Protein AF-A0A2X2C834-F1 (afdb_monomer)

Foldseek 3Di:
DVVCCVPVHLVVVVVVDDDDPVVVVVVCVVVLHQAEDEDEPDPPPVSVQLSCLQVVAAAEEEDEQDPDVVVSVVVVVSSVVSPYHYDYCVNPCVVVVVVSNVVHYYYDYD

Radius of gyration: 13.98 Å; Cα contacts (8 Å, |Δi|>4): 132; chains: 1; bounding box: 28×33×36 Å

Nearest PDB structures (foldseek):
  5kn7-assembly1_B-2  TM=8.656E-01  e=7.932E-05  Acinetobacter baumannii NIPH 410
  5knk-assembly1_B-2  TM=8.534E-01  e=3.709E-04  Acinetobacter baumannii NIPH 410
  5f2z-assembly2_B  TM=8.394E-01  e=8.671E-03  Mycolicibacterium smegmatis MC2 155
  7kma-assembly3_D  TM=5.075E-01  e=2.120E+00  Homo sapiens

pLDDT: mean 78.1, std 8.22, range [56.38, 91.56]

Organism: Proteus mirabilis (NCBI:txid584)

Secondary structure (DSSP, 8-state):
-HHHHHHHHHHHHHHT---SSHHHHHHHHHTT---EEEE-S-TTTHHHHHHHHHTT--EEEEEPPPSSHHHHHHHHHHHHHTTPEEEEGGG-HHHHHHHHHTT-EEEEE-

Sequence (110 aa):
MLADLCLRGAKHTLQRTSWEGIEIIERLKAQGRNVIFMVPHGWAVDVPAMLLAAKGQKMAAMFHHQKDPVTDYLWNKARYHFGGRLHSREAGIKPFISTVRQGFLGVLFT

InterPro domains:
  IPR004960 Bacterial lipid A biosynthesis acyltransferase [PF03279] (7-108)
  IPR004960 Bacterial lipid A biosynthesis acyltransferase [PTHR30606] (3-108)

Structure (mmCIF, N/CA/C/O backbone):
data_AF-A0A2X2C834-F1
#
_entry.id   AF-A0A2X2C834-F1
#
loop_
_atom_site.group_PDB
_atom_site.id
_atom_site.type_symbol
_atom_site.label_atom_id
_atom_site.label_alt_id
_atom_site.label_comp_id
_atom_site.label_asym_id
_atom_site.label_entity_id
_atom_site.label_seq_id
_atom_site.pdbx_PDB_ins_code
_atom_site.Cartn_x
_atom_site.Cartn_y
_atom_site.Cartn_z
_atom_site.occupancy
_atom_site.B_iso_or_equiv
_atom_site.auth_seq_id
_atom_site.auth_comp_id
_atom_site.auth_asym_id
_atom_site.auth_atom_id
_atom_site.pdbx_PDB_model_num
ATOM 1 N N . MET A 1 1 ? 12.956 -11.149 2.100 1.00 63.19 1 MET A N 1
ATOM 2 C CA . MET A 1 1 ? 11.567 -10.823 2.498 1.00 63.19 1 MET A CA 1
ATOM 3 C C . MET A 1 1 ? 10.620 -10.799 1.298 1.00 63.19 1 MET A C 1
ATOM 5 O O . MET A 1 1 ? 9.669 -11.562 1.303 1.00 63.19 1 MET A O 1
ATOM 9 N N . LEU A 1 2 ? 10.902 -10.030 0.236 1.00 67.19 2 LEU A N 1
ATOM 10 C CA . LEU A 1 2 ? 10.056 -9.996 -0.971 1.00 67.19 2 LEU A CA 1
ATOM 11 C C . LEU A 1 2 ? 10.006 -11.340 -1.733 1.00 67.19 2 LEU A C 1
ATOM 13 O O . LEU A 1 2 ? 8.932 -11.798 -2.095 1.00 67.19 2 LEU A O 1
ATOM 17 N N . ALA A 1 3 ? 11.147 -12.025 -1.888 1.00 68.38 3 ALA A N 1
ATOM 18 C CA . ALA A 1 3 ? 11.178 -13.376 -2.463 1.00 68.38 3 ALA A CA 1
ATOM 19 C C . ALA A 1 3 ? 10.352 -14.387 -1.644 1.00 68.38 3 ALA A C 1
ATOM 21 O O . ALA A 1 3 ? 9.694 -15.248 -2.211 1.00 68.38 3 ALA A O 1
ATOM 22 N N . ASP A 1 4 ? 10.332 -14.247 -0.315 1.00 69.31 4 ASP A N 1
ATOM 23 C CA . ASP A 1 4 ? 9.543 -15.110 0.572 1.00 69.31 4 ASP A CA 1
ATOM 24 C C . ASP A 1 4 ? 8.038 -14.842 0.420 1.00 69.31 4 ASP A C 1
ATOM 26 O O . ASP A 1 4 ? 7.251 -15.778 0.329 1.00 69.31 4 ASP A O 1
ATOM 30 N N . LEU A 1 5 ? 7.651 -13.569 0.281 1.00 70.94 5 LEU A N 1
ATOM 31 C CA . LEU A 1 5 ? 6.276 -13.162 -0.013 1.00 70.94 5 LEU A CA 1
ATOM 32 C C . LEU A 1 5 ? 5.787 -13.721 -1.358 1.00 70.94 5 LEU A C 1
ATOM 34 O O . LEU A 1 5 ? 4.662 -14.210 -1.444 1.00 70.94 5 LEU A O 1
ATOM 38 N N . CYS A 1 6 ? 6.630 -13.674 -2.393 1.00 68.88 6 CYS A N 1
ATOM 39 C CA . CYS A 1 6 ? 6.287 -14.176 -3.724 1.00 68.88 6 CYS A CA 1
ATOM 40 C C . CYS A 1 6 ? 6.277 -15.712 -3.810 1.00 68.88 6 CYS A C 1
ATOM 42 O O . CYS A 1 6 ? 5.457 -16.261 -4.537 1.00 68.88 6 CYS A O 1
ATOM 44 N N . LEU A 1 7 ? 7.169 -1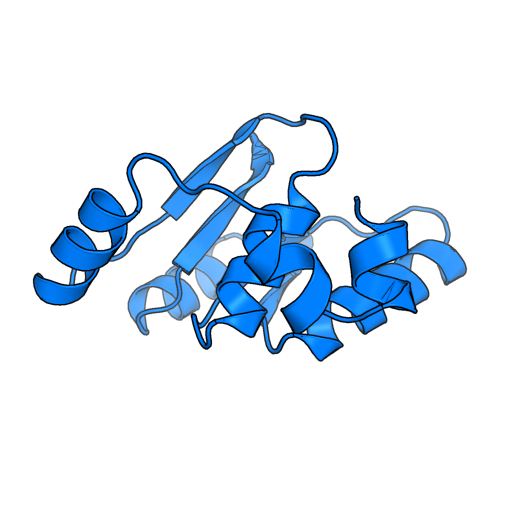6.407 -3.090 1.00 72.25 7 LEU A N 1
ATOM 45 C CA . LEU A 1 7 ? 7.333 -17.867 -3.188 1.00 72.25 7 LEU A CA 1
ATOM 46 C C . LEU A 1 7 ? 6.521 -18.652 -2.149 1.00 72.25 7 LEU A C 1
ATOM 48 O O . LEU A 1 7 ? 6.004 -19.719 -2.461 1.00 72.25 7 LEU A O 1
ATOM 52 N N . ARG A 1 8 ? 6.414 -18.155 -0.910 1.00 74.88 8 ARG A N 1
ATOM 53 C CA . ARG A 1 8 ? 5.703 -18.823 0.202 1.00 74.88 8 ARG A CA 1
ATOM 54 C C . ARG A 1 8 ? 4.351 -18.189 0.529 1.00 74.88 8 ARG A C 1
ATOM 56 O O . ARG A 1 8 ? 3.599 -18.724 1.344 1.00 74.88 8 ARG A O 1
ATOM 63 N N . GLY A 1 9 ? 4.032 -17.074 -0.123 1.00 76.44 9 GLY A N 1
ATOM 64 C CA . GLY A 1 9 ? 2.760 -16.375 -0.004 1.00 76.44 9 GLY A CA 1
ATOM 65 C C . GLY A 1 9 ? 2.654 -15.479 1.231 1.00 76.44 9 GLY A C 1
ATOM 66 O O . GLY A 1 9 ? 3.402 -15.588 2.206 1.00 76.44 9 GLY A O 1
ATOM 67 N N . ALA A 1 10 ? 1.656 -14.592 1.211 1.00 78.25 10 ALA A N 1
ATOM 68 C CA . ALA A 1 10 ? 1.468 -13.583 2.252 1.00 78.25 10 ALA A CA 1
ATOM 69 C C . ALA A 1 10 ? 1.245 -14.162 3.651 1.00 78.25 10 ALA A C 1
ATOM 71 O O . ALA A 1 10 ? 1.713 -13.577 4.620 1.00 78.25 10 ALA A O 1
ATOM 72 N N . LYS A 1 11 ? 0.581 -15.318 3.781 1.00 78.50 11 LYS A N 1
ATOM 73 C CA . LYS A 1 11 ? 0.296 -15.929 5.089 1.00 78.50 11 LYS A CA 1
ATOM 74 C C . LYS A 1 11 ? 1.577 -16.288 5.853 1.00 78.50 11 LYS A C 1
ATOM 76 O O . LYS A 1 11 ? 1.661 -16.003 7.045 1.00 78.50 11 LYS A O 1
ATOM 81 N N . HIS A 1 12 ? 2.574 -16.854 5.167 1.00 83.50 12 HIS A N 1
ATOM 82 C CA . HIS A 1 12 ? 3.864 -17.211 5.768 1.00 83.50 12 HIS A CA 1
ATOM 83 C C . HIS A 1 12 ? 4.634 -15.964 6.217 1.00 83.50 12 HIS A C 1
ATOM 85 O O . HIS A 1 12 ? 5.108 -15.888 7.350 1.00 83.50 12 HIS A O 1
ATOM 91 N N . THR A 1 13 ? 4.715 -14.949 5.354 1.00 82.25 13 THR A N 1
ATOM 92 C CA . THR A 1 13 ? 5.424 -13.704 5.673 1.00 82.25 13 THR A CA 1
ATOM 93 C C . THR A 1 13 ? 4.716 -12.910 6.778 1.00 82.25 13 THR A C 1
ATOM 95 O O . THR A 1 13 ? 5.382 -12.393 7.673 1.00 82.25 13 THR A O 1
ATOM 98 N N . LEU A 1 14 ? 3.378 -12.868 6.787 1.00 82.19 14 LEU A N 1
ATOM 99 C CA . LEU A 1 14 ? 2.578 -12.199 7.821 1.00 82.19 14 LEU A CA 1
ATOM 100 C C . LEU A 1 14 ? 2.815 -12.774 9.220 1.00 82.19 14 LEU A C 1
ATOM 102 O O . LEU A 1 14 ? 2.952 -11.999 10.160 1.00 82.19 14 LEU A O 1
ATOM 106 N N . GLN A 1 15 ? 2.914 -14.100 9.360 1.00 84.56 15 GLN A N 1
ATOM 107 C CA . GLN A 1 15 ? 3.203 -14.753 10.648 1.00 84.56 15 GLN A CA 1
ATOM 108 C C . GLN A 1 15 ? 4.568 -14.362 11.226 1.00 84.56 15 GLN A C 1
ATOM 110 O O . GLN A 1 15 ? 4.782 -14.452 12.430 1.00 84.56 15 GLN A O 1
ATOM 115 N N . ARG A 1 16 ? 5.493 -13.929 10.366 1.00 84.94 16 ARG A N 1
ATOM 116 C CA . ARG A 1 16 ? 6.860 -13.536 10.726 1.00 84.94 16 ARG A CA 1
ATOM 117 C C . ARG A 1 16 ? 7.054 -12.018 10.741 1.00 84.94 16 ARG A C 1
ATOM 119 O O . ARG A 1 16 ? 8.189 -11.558 10.819 1.00 84.94 16 ARG A O 1
ATOM 126 N N . THR A 1 17 ? 5.972 -11.247 10.627 1.00 85.56 17 THR A N 1
ATOM 127 C CA . THR A 1 17 ? 6.009 -9.781 10.596 1.00 85.56 17 THR A CA 1
ATOM 128 C C . THR A 1 17 ? 5.402 -9.220 11.876 1.00 85.56 17 THR A C 1
ATOM 130 O O . THR A 1 17 ? 4.213 -9.412 12.129 1.00 85.56 17 THR A O 1
ATOM 133 N N . SER A 1 18 ? 6.203 -8.484 12.648 1.00 85.94 18 SER A N 1
ATOM 134 C CA . SER A 1 18 ? 5.699 -7.635 13.731 1.00 85.94 18 SER A CA 1
ATOM 135 C C . SER A 1 18 ? 5.307 -6.269 13.172 1.00 85.94 18 SER A C 1
ATOM 137 O O . SER A 1 18 ? 6.007 -5.729 12.316 1.00 85.94 18 SER A O 1
ATOM 139 N N . TRP A 1 19 ? 4.182 -5.731 13.636 1.00 86.81 19 TRP A N 1
ATOM 140 C CA . TRP A 1 19 ? 3.699 -4.405 13.259 1.00 86.81 19 TRP A CA 1
ATOM 141 C C . TRP A 1 19 ? 3.742 -3.504 14.484 1.00 86.81 19 TRP A C 1
ATOM 143 O O . TRP A 1 19 ? 3.166 -3.847 15.512 1.00 86.81 19 TRP A O 1
ATOM 153 N N . GLU A 1 20 ? 4.369 -2.344 14.349 1.00 88.81 20 GLU A N 1
ATOM 154 C CA . GLU A 1 20 ? 4.367 -1.300 15.371 1.00 88.81 20 GLU A CA 1
ATOM 155 C C . GLU A 1 20 ? 3.524 -0.122 14.870 1.00 88.81 20 GLU A C 1
ATOM 157 O O . GLU A 1 20 ? 3.630 0.266 13.703 1.00 88.81 20 GLU A O 1
ATOM 162 N N . GLY A 1 21 ? 2.651 0.430 15.718 1.00 87.00 21 GLY A N 1
ATOM 163 C CA . GLY A 1 21 ? 1.828 1.590 15.363 1.00 87.00 21 GLY A CA 1
ATOM 164 C C . GLY A 1 21 ? 0.637 1.289 14.444 1.00 87.00 21 GLY A C 1
ATOM 165 O O . GLY A 1 21 ? 0.056 2.217 13.872 1.00 87.00 21 GLY A O 1
ATOM 166 N N . ILE A 1 22 ? 0.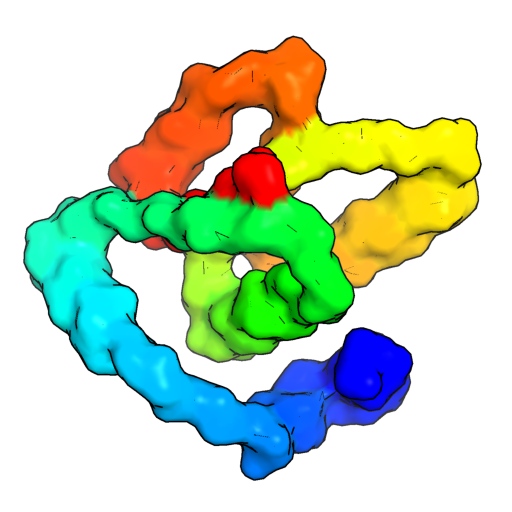249 0.019 14.275 1.00 87.38 22 ILE A N 1
ATOM 167 C CA . ILE A 1 22 ? -0.896 -0.367 13.429 1.00 87.38 22 ILE A CA 1
ATOM 168 C C . ILE A 1 22 ? -2.216 0.216 13.958 1.00 87.38 22 ILE A C 1
ATOM 170 O O . ILE A 1 22 ? -3.080 0.629 13.184 1.00 87.38 22 ILE A O 1
ATOM 174 N N . GLU A 1 23 ? -2.333 0.354 15.274 1.00 89.38 23 GLU A N 1
ATOM 175 C CA . GLU A 1 23 ? -3.469 0.933 15.983 1.00 89.38 23 GLU A CA 1
ATOM 176 C C . GLU A 1 23 ? -3.736 2.395 15.590 1.00 89.38 23 GLU A C 1
ATOM 178 O O . GLU A 1 23 ? -4.879 2.854 15.613 1.00 89.38 23 GLU A O 1
ATOM 183 N N . ILE A 1 24 ? -2.706 3.135 15.163 1.00 90.00 24 ILE A N 1
ATOM 184 C CA . ILE A 1 24 ? -2.856 4.508 14.663 1.00 90.00 24 ILE A CA 1
ATOM 185 C C . ILE A 1 24 ? -3.670 4.492 13.369 1.00 90.00 24 ILE A C 1
ATOM 187 O O . ILE A 1 24 ? -4.582 5.305 13.199 1.00 90.00 24 ILE A O 1
ATOM 191 N N . ILE A 1 25 ? -3.364 3.551 12.474 1.00 87.12 25 ILE A N 1
ATOM 192 C CA . ILE A 1 25 ? -4.052 3.390 11.191 1.00 87.12 25 ILE A CA 1
ATOM 193 C C . ILE A 1 25 ? -5.495 2.963 11.443 1.00 87.12 25 ILE A C 1
ATOM 195 O O . ILE A 1 25 ? -6.415 3.564 10.891 1.00 87.12 25 ILE A O 1
ATOM 199 N N . GLU A 1 26 ? -5.708 1.969 12.304 1.00 87.56 26 GLU A N 1
ATOM 200 C CA . GLU A 1 26 ? -7.046 1.479 12.650 1.00 87.56 26 GLU A CA 1
ATOM 201 C C . GLU A 1 26 ? -7.914 2.582 13.262 1.00 87.56 26 GLU A C 1
ATOM 203 O O . GLU A 1 26 ? -9.049 2.779 12.826 1.00 87.56 26 GLU A O 1
ATOM 208 N N . ARG A 1 27 ? -7.360 3.381 14.182 1.00 91.56 27 ARG A N 1
ATOM 209 C CA . ARG A 1 27 ? -8.047 4.534 14.779 1.00 91.56 27 ARG A CA 1
ATOM 210 C C . ARG A 1 27 ? -8.416 5.589 13.739 1.00 91.56 27 ARG A C 1
ATOM 212 O O . ARG A 1 27 ? -9.549 6.063 13.731 1.00 91.56 27 ARG A O 1
ATOM 219 N N . LEU A 1 28 ? -7.486 5.968 12.861 1.00 89.62 28 LEU A N 1
ATOM 220 C CA . LEU A 1 28 ? -7.751 6.963 11.815 1.00 89.62 28 LEU A CA 1
ATOM 221 C C . LEU A 1 28 ? -8.825 6.472 10.836 1.00 89.62 28 LEU A C 1
ATOM 223 O O . LEU A 1 28 ? -9.713 7.238 10.462 1.00 89.62 28 LEU A O 1
ATOM 227 N N . LYS A 1 29 ? -8.799 5.182 10.488 1.00 84.88 29 LYS A N 1
ATOM 228 C CA . LYS A 1 29 ? -9.837 4.555 9.665 1.00 84.88 29 LYS A CA 1
ATOM 229 C C . LYS A 1 29 ? -11.195 4.519 10.362 1.00 84.88 29 LYS A C 1
ATOM 231 O O . LYS A 1 29 ? -12.193 4.831 9.721 1.00 84.88 29 LYS A O 1
ATOM 236 N N . ALA A 1 30 ? -11.242 4.179 11.650 1.00 87.25 30 ALA A N 1
ATOM 237 C CA . ALA A 1 30 ? -12.477 4.179 12.437 1.00 87.25 30 ALA A CA 1
ATOM 238 C C . ALA A 1 30 ? -13.110 5.581 12.516 1.00 87.25 30 ALA A C 1
ATOM 240 O O . ALA A 1 30 ? -14.327 5.713 12.543 1.00 87.25 30 ALA A O 1
ATOM 241 N N . GLN A 1 31 ? -12.287 6.632 12.472 1.00 90.69 31 GLN A N 1
ATOM 242 C CA . GLN A 1 31 ? -12.725 8.030 12.402 1.00 90.69 31 GLN A CA 1
ATOM 243 C C . GLN A 1 31 ? -13.133 8.487 10.989 1.00 90.69 31 GLN A C 1
ATOM 245 O O . GLN A 1 31 ? -13.415 9.669 10.793 1.00 90.69 31 GLN A O 1
ATOM 250 N N . GLY A 1 32 ? -13.111 7.602 9.986 1.00 86.69 32 GLY A N 1
ATOM 251 C CA . GLY A 1 32 ? -13.397 7.953 8.593 1.00 86.69 32 GLY A CA 1
ATOM 252 C C . GLY A 1 32 ? -12.362 8.896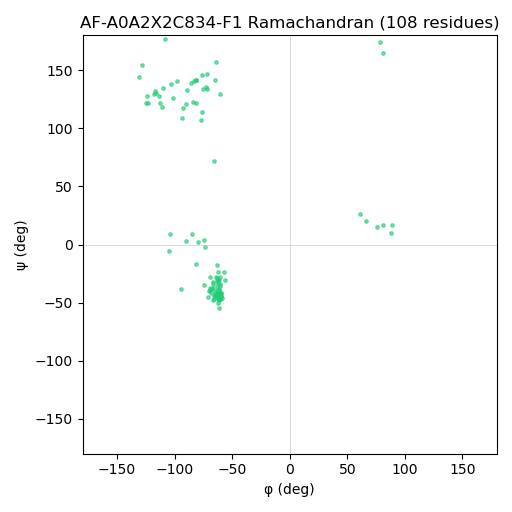 7.972 1.00 86.69 32 GLY A C 1
ATOM 253 O O . GLY A 1 32 ? -12.658 9.574 6.988 1.00 86.69 32 GLY A O 1
ATOM 254 N N . ARG A 1 33 ? -11.152 8.983 8.545 1.00 88.19 33 ARG A N 1
ATOM 255 C CA . ARG A 1 33 ? -10.084 9.836 8.021 1.00 88.19 33 ARG A CA 1
ATOM 256 C C . ARG A 1 33 ? -9.341 9.135 6.893 1.00 88.19 33 ARG A C 1
ATOM 258 O O . ARG A 1 33 ? -9.030 7.948 6.955 1.00 88.19 33 ARG A O 1
ATOM 265 N N . ASN A 1 34 ? -8.997 9.924 5.884 1.00 87.94 34 ASN A N 1
ATOM 266 C CA . ASN A 1 34 ? -8.119 9.500 4.806 1.00 87.94 34 ASN A CA 1
ATOM 267 C C . ASN A 1 34 ? -6.681 9.388 5.325 1.00 87.94 34 ASN A C 1
ATOM 269 O O . ASN A 1 34 ? -6.196 10.303 5.992 1.00 87.94 34 ASN A O 1
ATOM 273 N N . VAL A 1 35 ? -5.997 8.293 4.998 1.00 88.44 35 VAL A N 1
ATOM 274 C CA . VAL A 1 35 ? -4.624 8.026 5.449 1.00 88.44 35 VAL A CA 1
ATOM 275 C C . VAL A 1 35 ? -3.706 7.945 4.237 1.00 88.44 35 VAL A C 1
ATOM 277 O O . VAL A 1 35 ? -3.984 7.217 3.283 1.00 88.44 35 VAL A O 1
ATOM 280 N N . ILE A 1 36 ? -2.609 8.697 4.292 1.00 88.62 36 ILE A N 1
ATOM 281 C CA . ILE A 1 36 ? -1.541 8.673 3.295 1.00 88.62 36 ILE A CA 1
ATOM 282 C C . ILE A 1 36 ? -0.235 8.389 4.030 1.00 88.62 36 ILE A C 1
ATOM 284 O O . ILE A 1 36 ? 0.156 9.138 4.922 1.00 88.62 36 ILE A O 1
ATOM 288 N N . PHE A 1 37 ? 0.435 7.310 3.648 1.00 86.19 37 PHE A N 1
ATOM 289 C CA . PHE A 1 37 ? 1.775 6.982 4.099 1.00 86.19 37 PHE A CA 1
ATOM 290 C C . PHE A 1 37 ? 2.789 7.774 3.282 1.00 86.19 37 PHE A C 1
ATOM 292 O O . PHE A 1 37 ? 2.831 7.659 2.055 1.00 86.19 37 PHE A O 1
ATOM 299 N N . MET A 1 38 ? 3.606 8.559 3.976 1.00 85.62 38 MET A N 1
ATOM 300 C CA . MET A 1 38 ? 4.804 9.170 3.413 1.00 85.62 38 MET A CA 1
ATOM 301 C C . MET A 1 38 ? 5.970 8.242 3.717 1.00 85.62 38 MET A C 1
ATOM 303 O O . MET A 1 38 ? 6.344 8.079 4.878 1.00 85.62 38 MET A O 1
ATOM 307 N N . VAL A 1 39 ? 6.483 7.580 2.685 1.00 81.69 39 VAL A N 1
ATOM 308 C CA . VAL A 1 39 ? 7.527 6.567 2.831 1.00 81.69 39 VAL A CA 1
ATOM 309 C C . VAL A 1 39 ? 8.779 7.060 2.105 1.00 81.69 39 VAL A C 1
ATOM 311 O O . VAL A 1 39 ? 8.672 7.462 0.942 1.00 81.69 39 VAL A O 1
ATOM 314 N N . PRO A 1 40 ? 9.962 7.036 2.745 1.00 78.94 40 PRO A N 1
ATOM 315 C CA . PRO A 1 40 ? 11.201 7.376 2.056 1.00 78.94 40 PRO A CA 1
ATOM 316 C C . PRO A 1 40 ? 11.483 6.368 0.935 1.00 78.94 40 PRO A C 1
ATOM 318 O O . PRO A 1 40 ? 11.032 5.220 1.003 1.00 78.94 40 PRO A O 1
ATOM 321 N N . HIS A 1 41 ? 12.279 6.759 -0.065 1.00 70.81 41 HIS A N 1
ATOM 322 C CA . HIS A 1 41 ? 12.884 5.827 -1.029 1.00 70.81 41 HIS A CA 1
ATOM 323 C C . HIS A 1 41 ? 13.894 4.900 -0.327 1.00 70.81 41 HIS A C 1
ATOM 325 O O . HIS A 1 41 ? 15.109 5.044 -0.437 1.00 70.81 41 HIS A O 1
ATOM 331 N N . GLY A 1 42 ? 13.364 3.968 0.459 1.00 63.34 42 GLY A N 1
ATOM 332 C CA . GLY A 1 42 ? 14.096 2.968 1.215 1.00 63.34 42 GLY A CA 1
ATOM 333 C C . GLY A 1 42 ? 13.941 1.570 0.626 1.00 63.34 42 GLY A C 1
ATOM 334 O O . GLY A 1 42 ? 13.208 1.324 -0.334 1.00 63.34 42 GLY A O 1
ATOM 335 N N . TRP A 1 43 ? 14.639 0.623 1.240 1.00 56.38 43 TRP A N 1
ATOM 336 C CA . TRP A 1 43 ? 14.633 -0.769 0.813 1.00 56.38 43 TRP A CA 1
ATOM 337 C C . TRP A 1 43 ? 13.300 -1.445 1.171 1.00 56.38 43 TRP A C 1
ATOM 339 O O . TRP A 1 43 ? 12.807 -1.315 2.287 1.00 56.38 43 TRP A O 1
ATOM 349 N N . ALA A 1 44 ? 12.742 -2.210 0.226 1.00 65.38 44 ALA A N 1
ATOM 350 C CA . ALA A 1 44 ? 11.599 -3.114 0.419 1.00 65.38 44 ALA A CA 1
ATOM 351 C C . ALA A 1 44 ? 10.267 -2.479 0.880 1.00 65.38 44 ALA A C 1
ATOM 353 O O . ALA A 1 44 ? 9.419 -3.173 1.440 1.00 65.38 44 ALA A O 1
ATOM 354 N N . VAL A 1 45 ? 10.037 -1.202 0.572 1.00 71.00 45 VAL A N 1
ATOM 355 C CA . VAL A 1 45 ? 8.783 -0.466 0.848 1.00 71.00 45 VAL A CA 1
ATOM 356 C C . VAL A 1 45 ? 7.525 -1.108 0.243 1.00 71.00 45 VAL A C 1
ATOM 358 O O . VAL A 1 45 ? 6.424 -0.946 0.766 1.00 71.00 45 VAL A O 1
ATOM 361 N N . ASP A 1 46 ? 7.687 -1.906 -0.812 1.00 72.25 46 ASP A N 1
ATOM 362 C CA . ASP A 1 46 ? 6.598 -2.681 -1.409 1.00 72.25 46 ASP A CA 1
ATOM 363 C C . ASP A 1 46 ? 6.067 -3.780 -0.484 1.00 72.25 46 ASP A C 1
ATOM 365 O O . ASP A 1 46 ? 4.874 -4.072 -0.499 1.00 72.25 46 ASP A O 1
ATOM 369 N N . VAL A 1 47 ? 6.920 -4.373 0.357 1.00 78.00 47 VAL A N 1
ATOM 370 C CA . VAL A 1 47 ? 6.537 -5.492 1.227 1.00 78.00 47 VAL A CA 1
ATOM 371 C C . VAL A 1 47 ? 5.432 -5.105 2.219 1.00 78.00 47 VAL A C 1
ATOM 373 O O . VAL A 1 47 ? 4.405 -5.783 2.217 1.00 78.00 47 VAL A O 1
ATOM 376 N N . PRO A 1 48 ? 5.555 -4.048 3.049 1.00 78.62 48 PRO A N 1
ATOM 377 C CA . PRO A 1 48 ? 4.483 -3.676 3.970 1.00 78.62 48 PRO A CA 1
ATOM 378 C C . PRO A 1 48 ? 3.200 -3.266 3.236 1.00 78.62 48 PRO A C 1
ATOM 380 O O . PRO A 1 48 ? 2.114 -3.627 3.687 1.00 78.62 48 PRO A O 1
ATOM 383 N N . ALA A 1 49 ? 3.296 -2.601 2.080 1.00 80.44 49 ALA A N 1
ATOM 384 C CA . ALA A 1 49 ? 2.125 -2.262 1.271 1.00 80.44 49 ALA A CA 1
ATOM 385 C C . ALA A 1 49 ? 1.400 -3.520 0.754 1.00 80.44 49 ALA A C 1
ATOM 387 O O . ALA A 1 49 ? 0.180 -3.626 0.879 1.00 80.44 49 ALA A O 1
ATOM 388 N N . MET A 1 50 ? 2.142 -4.505 0.241 1.00 81.00 50 MET A N 1
ATOM 389 C CA . MET A 1 50 ? 1.596 -5.786 -0.221 1.00 81.00 50 MET A CA 1
ATOM 390 C C . MET A 1 50 ? 1.029 -6.621 0.934 1.00 81.00 50 MET A C 1
ATOM 392 O O . MET A 1 50 ? -0.011 -7.252 0.776 1.00 81.00 50 MET A O 1
ATOM 396 N N . LEU A 1 51 ? 1.659 -6.603 2.113 1.00 82.44 51 LEU A N 1
ATOM 397 C CA . LEU A 1 51 ? 1.157 -7.305 3.299 1.00 82.44 51 LEU A CA 1
ATOM 398 C C . LEU A 1 51 ? -0.123 -6.665 3.855 1.00 82.44 51 LEU A C 1
ATOM 400 O O . LEU A 1 51 ? -1.034 -7.387 4.254 1.00 82.44 51 LEU A O 1
ATOM 404 N N . LEU A 1 52 ? -0.224 -5.332 3.864 1.00 84.50 52 LEU A N 1
ATOM 405 C CA . LEU A 1 52 ? -1.461 -4.628 4.222 1.00 84.50 52 LEU A CA 1
ATOM 406 C C . LEU A 1 52 ? -2.578 -4.954 3.228 1.00 84.50 52 LEU A C 1
ATOM 408 O O . LEU A 1 52 ? -3.695 -5.267 3.643 1.00 84.50 52 LEU A O 1
ATOM 412 N N . ALA A 1 53 ? -2.259 -4.963 1.933 1.00 83.69 53 ALA A N 1
ATOM 413 C CA . ALA A 1 53 ? -3.185 -5.383 0.890 1.00 83.69 53 ALA A CA 1
ATOM 414 C C . ALA A 1 53 ? -3.650 -6.839 1.089 1.00 83.69 53 ALA A C 1
ATOM 416 O O . ALA A 1 53 ? -4.847 -7.119 1.079 1.00 83.69 53 ALA A O 1
ATOM 417 N N . ALA A 1 54 ? -2.728 -7.750 1.418 1.00 81.00 54 ALA A N 1
ATOM 418 C CA . ALA A 1 54 ? -3.034 -9.141 1.752 1.00 81.00 54 ALA A CA 1
ATOM 419 C C . ALA A 1 54 ? -3.878 -9.308 3.032 1.00 81.00 54 ALA A C 1
ATOM 421 O O . ALA A 1 54 ? -4.641 -10.264 3.133 1.00 81.00 54 ALA A O 1
ATOM 422 N N . LYS A 1 55 ? -3.789 -8.381 3.999 1.00 80.00 55 LYS A N 1
ATOM 423 C CA . LYS A 1 55 ? -4.695 -8.303 5.165 1.00 80.00 55 LYS A CA 1
ATOM 424 C C . LYS A 1 55 ? -6.092 -7.756 4.811 1.00 80.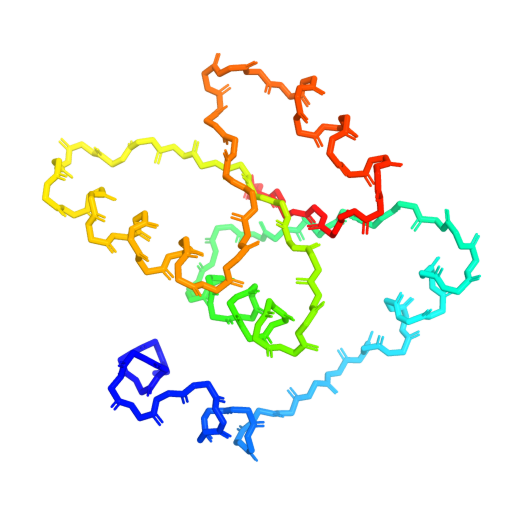00 55 LYS A C 1
ATOM 426 O O . LYS A 1 55 ? -6.907 -7.551 5.706 1.00 80.00 55 LYS A O 1
ATOM 431 N N . GLY A 1 56 ? -6.371 -7.486 3.534 1.00 79.38 56 GLY A N 1
ATOM 432 C CA . GLY A 1 56 ? -7.647 -6.955 3.051 1.00 79.38 56 GLY A CA 1
ATOM 433 C C . GLY A 1 56 ? -7.741 -5.428 3.064 1.00 79.38 56 GLY A C 1
ATOM 434 O O . GLY A 1 56 ? -8.826 -4.878 2.867 1.00 79.38 56 GLY A O 1
ATOM 435 N N . GLN A 1 57 ? -6.634 -4.712 3.296 1.00 82.50 57 GLN A N 1
ATOM 436 C CA . GLN A 1 57 ? -6.631 -3.255 3.187 1.00 82.50 57 GLN A CA 1
ATOM 437 C C . GLN A 1 57 ? -6.638 -2.836 1.719 1.00 82.50 57 GLN A C 1
ATOM 439 O O . GLN A 1 57 ? -5.861 -3.319 0.902 1.00 82.50 57 GLN A O 1
ATOM 444 N N . LYS A 1 58 ? -7.494 -1.880 1.375 1.00 83.19 58 LYS A N 1
ATOM 445 C CA . LYS A 1 58 ? -7.513 -1.305 0.031 1.00 83.19 58 LYS A CA 1
ATOM 446 C C . LYS A 1 58 ? -6.348 -0.325 -0.099 1.00 83.19 58 LYS A C 1
ATOM 448 O O . LYS A 1 58 ? -6.398 0.748 0.493 1.00 83.19 58 LYS A O 1
ATOM 453 N N . MET A 1 59 ? -5.308 -0.692 -0.843 1.00 84.44 59 MET A N 1
ATOM 454 C CA . MET A 1 59 ? -4.111 0.139 -1.027 1.00 84.44 59 MET A CA 1
ATOM 455 C C . MET A 1 59 ? -4.179 0.919 -2.342 1.00 84.44 59 MET A C 1
ATOM 457 O O . MET A 1 59 ? -4.609 0.382 -3.363 1.00 84.44 59 MET A O 1
ATOM 461 N N . ALA A 1 60 ? -3.734 2.170 -2.329 1.00 84.38 60 ALA A N 1
ATOM 462 C CA . ALA A 1 60 ? -3.512 2.981 -3.518 1.00 84.38 60 ALA A CA 1
ATOM 463 C C . ALA A 1 60 ? -2.066 3.475 -3.524 1.00 84.38 60 ALA A C 1
ATOM 465 O O . ALA A 1 60 ? -1.617 4.058 -2.541 1.00 84.38 60 ALA A O 1
ATOM 466 N N . ALA A 1 61 ? -1.333 3.259 -4.611 1.00 81.25 61 ALA A N 1
ATOM 467 C CA . ALA A 1 61 ? 0.058 3.689 -4.717 1.00 81.25 61 ALA A CA 1
ATOM 468 C C . ALA A 1 61 ? 0.297 4.446 -6.019 1.00 81.25 61 ALA A C 1
ATOM 470 O O . ALA A 1 61 ? -0.282 4.119 -7.060 1.00 81.25 61 ALA A O 1
ATOM 471 N N . MET A 1 62 ? 1.160 5.458 -5.946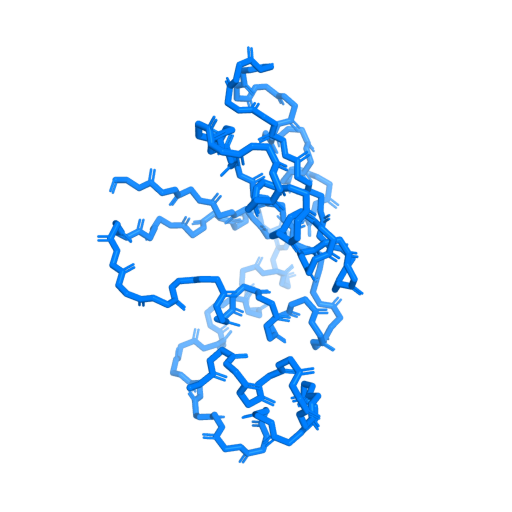 1.00 78.31 62 MET A N 1
ATOM 472 C CA . MET A 1 62 ? 1.691 6.109 -7.137 1.00 78.31 62 MET A CA 1
ATOM 473 C C . MET A 1 62 ? 2.965 5.402 -7.581 1.00 78.31 62 MET A C 1
ATOM 475 O O . MET A 1 62 ? 3.837 5.141 -6.756 1.00 78.31 62 MET A O 1
ATOM 479 N N . PHE A 1 63 ? 3.084 5.106 -8.872 1.00 72.69 63 PHE A N 1
ATOM 480 C CA . PHE A 1 63 ? 4.269 4.452 -9.418 1.00 72.69 63 PHE A CA 1
ATOM 481 C C . PHE A 1 63 ? 4.840 5.202 -10.622 1.00 72.69 63 PHE A C 1
ATOM 483 O O . PHE A 1 63 ? 4.138 5.936 -11.325 1.00 72.69 63 PHE A O 1
ATOM 490 N N . HIS A 1 64 ? 6.140 5.004 -10.824 1.00 67.88 64 HIS A N 1
ATOM 491 C CA . HIS A 1 64 ? 6.858 5.367 -12.040 1.00 67.88 64 HIS A CA 1
ATOM 492 C C . HIS A 1 64 ? 7.106 4.118 -12.862 1.00 67.88 64 HIS A C 1
ATOM 494 O O . HIS A 1 64 ? 7.506 3.094 -12.298 1.00 67.88 64 HIS A O 1
ATOM 500 N N . HIS A 1 65 ? 6.926 4.226 -14.175 1.00 64.31 65 HIS A N 1
ATOM 501 C CA . HIS A 1 65 ? 7.318 3.160 -15.083 1.00 64.31 65 HIS A CA 1
ATOM 502 C C . HIS A 1 65 ? 8.821 2.911 -14.977 1.00 64.31 65 HIS A C 1
ATOM 504 O O . HIS A 1 65 ? 9.634 3.839 -15.027 1.00 64.31 65 HIS A O 1
ATOM 510 N N . GLN A 1 66 ? 9.188 1.645 -14.797 1.00 60.47 66 GLN A N 1
ATOM 511 C CA . GLN A 1 66 ? 10.583 1.241 -14.898 1.00 60.47 66 GLN A CA 1
ATOM 512 C C . GLN A 1 66 ? 11.020 1.286 -16.366 1.00 60.47 66 GLN A C 1
ATOM 514 O O . GLN A 1 66 ? 10.228 1.018 -17.267 1.00 60.47 66 GLN A O 1
ATOM 519 N N . LYS A 1 67 ? 12.295 1.617 -16.616 1.00 63.22 67 LYS A N 1
ATOM 520 C CA . LYS A 1 67 ? 12.840 1.693 -17.986 1.00 63.22 67 LYS A CA 1
ATOM 521 C C . LYS A 1 67 ? 12.814 0.343 -18.712 1.00 63.22 67 LYS A C 1
ATOM 523 O O . LYS A 1 67 ? 12.735 0.323 -19.935 1.00 63.22 67 LYS A O 1
ATOM 528 N N . ASP A 1 68 ? 12.905 -0.757 -17.965 1.00 76.56 68 ASP A N 1
ATOM 529 C CA . ASP A 1 68 ? 12.820 -2.110 -18.509 1.00 76.56 68 ASP A CA 1
ATOM 530 C C . ASP A 1 68 ? 11.367 -2.630 -18.466 1.00 76.56 68 ASP A C 1
ATOM 532 O O . ASP A 1 68 ? 10.811 -2.793 -17.373 1.00 76.56 68 ASP A O 1
ATOM 536 N N . PRO A 1 69 ? 10.743 -2.922 -19.623 1.00 73.62 69 PRO A N 1
ATOM 537 C CA . PRO A 1 69 ? 9.331 -3.295 -19.698 1.00 73.62 69 PRO A CA 1
ATOM 538 C C . PRO A 1 69 ? 9.022 -4.668 -19.083 1.00 73.62 69 PRO A C 1
ATOM 540 O O . PRO A 1 69 ? 7.913 -4.884 -18.595 1.00 73.62 69 PRO A O 1
ATOM 543 N N . VAL A 1 70 ? 9.983 -5.598 -19.065 1.00 76.50 70 VAL A N 1
ATOM 544 C CA . VAL A 1 70 ? 9.796 -6.924 -18.447 1.00 76.50 70 VAL A CA 1
ATOM 545 C C . VAL A 1 70 ? 9.749 -6.794 -16.927 1.00 76.50 70 VAL A C 1
ATOM 547 O O . VAL A 1 70 ? 8.850 -7.337 -16.278 1.00 76.50 70 VAL A O 1
ATOM 550 N N . THR A 1 71 ? 10.674 -6.019 -16.363 1.00 68.06 71 THR A N 1
ATOM 551 C CA . THR A 1 71 ? 10.700 -5.680 -14.939 1.00 68.06 71 THR A CA 1
ATOM 552 C C . THR A 1 71 ? 9.443 -4.911 -14.535 1.00 68.06 71 THR A C 1
ATOM 554 O O . THR A 1 71 ? 8.839 -5.245 -13.515 1.00 68.06 71 THR A O 1
ATOM 557 N N . ASP A 1 72 ? 8.993 -3.945 -15.343 1.00 70.25 72 ASP A N 1
ATOM 558 C CA . ASP A 1 72 ? 7.754 -3.193 -15.097 1.00 70.25 72 ASP A CA 1
ATOM 559 C C . ASP A 1 72 ? 6.523 -4.115 -15.075 1.00 70.25 72 ASP A C 1
ATOM 561 O O . ASP A 1 72 ? 5.732 -4.084 -14.130 1.00 70.25 72 ASP A O 1
ATOM 565 N N . TYR A 1 73 ? 6.396 -5.013 -16.058 1.00 74.50 73 TYR A N 1
ATOM 566 C CA . TYR A 1 73 ? 5.298 -5.979 -16.121 1.00 74.50 73 TYR A CA 1
ATOM 567 C C . TYR A 1 73 ? 5.283 -6.924 -14.916 1.00 74.50 73 TYR A C 1
ATOM 569 O O . TYR A 1 73 ? 4.232 -7.126 -14.301 1.00 74.50 73 TYR A O 1
ATOM 577 N N . LEU A 1 74 ? 6.436 -7.493 -14.549 1.00 73.38 74 LEU A N 1
ATOM 578 C CA . LEU A 1 74 ? 6.536 -8.429 -13.429 1.00 73.38 74 LEU A CA 1
ATOM 579 C C . LEU A 1 74 ? 6.139 -7.758 -12.109 1.00 73.38 74 LEU A C 1
ATOM 581 O O . LEU A 1 74 ? 5.376 -8.322 -11.320 1.00 73.38 74 LEU A O 1
ATOM 585 N N . TRP A 1 75 ? 6.601 -6.528 -11.898 1.00 70.00 75 TRP A N 1
ATOM 586 C CA . TRP A 1 75 ? 6.283 -5.741 -10.714 1.00 70.00 75 TRP A CA 1
ATOM 587 C C . TRP A 1 75 ? 4.823 -5.300 -10.657 1.00 70.00 75 TRP A C 1
ATOM 589 O O . TRP A 1 75 ? 4.195 -5.387 -9.598 1.00 70.00 75 TRP A O 1
ATOM 599 N N . ASN A 1 76 ? 4.255 -4.871 -11.782 1.00 72.31 76 ASN A N 1
ATOM 600 C CA . ASN A 1 76 ? 2.843 -4.515 -11.861 1.00 72.31 76 ASN A CA 1
ATOM 601 C C . ASN A 1 76 ? 1.954 -5.737 -11.625 1.00 72.31 76 ASN A C 1
ATOM 603 O O . ASN A 1 76 ? 0.992 -5.650 -10.864 1.00 72.31 76 ASN A O 1
ATOM 607 N N . LYS A 1 77 ? 2.315 -6.903 -12.174 1.00 74.38 77 LYS A N 1
ATOM 608 C CA . LYS A 1 77 ? 1.607 -8.168 -11.934 1.00 74.38 77 LYS A CA 1
ATOM 609 C C . LYS A 1 77 ? 1.655 -8.578 -10.463 1.00 74.38 77 LYS A C 1
ATOM 611 O O . LYS A 1 77 ? 0.626 -8.959 -9.910 1.00 74.38 77 LYS A O 1
ATOM 616 N N . ALA A 1 78 ? 2.814 -8.446 -9.817 1.00 68.75 78 ALA A N 1
ATOM 617 C CA . ALA A 1 78 ? 2.959 -8.718 -8.391 1.00 68.75 78 ALA A CA 1
ATOM 618 C C . ALA A 1 78 ? 2.089 -7.782 -7.541 1.00 68.75 78 ALA A C 1
ATOM 620 O O . ALA A 1 78 ? 1.360 -8.256 -6.679 1.00 68.75 78 ALA A O 1
ATOM 621 N N . ARG A 1 79 ? 2.097 -6.469 -7.798 1.00 69.31 79 ARG A N 1
ATOM 622 C CA . ARG A 1 79 ? 1.293 -5.498 -7.031 1.00 69.31 79 ARG A CA 1
ATOM 623 C C . ARG A 1 79 ? -0.210 -5.641 -7.283 1.00 69.31 79 ARG A C 1
ATOM 625 O O . ARG A 1 79 ? -0.998 -5.529 -6.344 1.00 69.31 79 ARG A O 1
ATOM 632 N N . TYR A 1 80 ? -0.604 -5.943 -8.519 1.00 71.38 80 TYR A N 1
ATOM 633 C CA . TYR A 1 80 ? -2.002 -6.177 -8.881 1.00 71.38 80 TYR A CA 1
ATOM 634 C C . TYR A 1 80 ? -2.562 -7.444 -8.227 1.00 71.38 80 TYR A C 1
ATOM 636 O O . TYR A 1 80 ? -3.720 -7.457 -7.817 1.00 71.38 80 TYR A O 1
ATOM 644 N N . HIS A 1 81 ? -1.737 -8.484 -8.052 1.00 71.38 81 HIS A N 1
ATOM 645 C CA . HIS A 1 81 ? -2.140 -9.727 -7.387 1.00 71.38 81 HIS A CA 1
ATOM 646 C C . HIS A 1 81 ? -2.688 -9.500 -5.968 1.00 71.38 81 HIS A C 1
ATOM 648 O O . HIS A 1 81 ? -3.583 -10.219 -5.535 1.00 71.38 81 HIS A O 1
ATO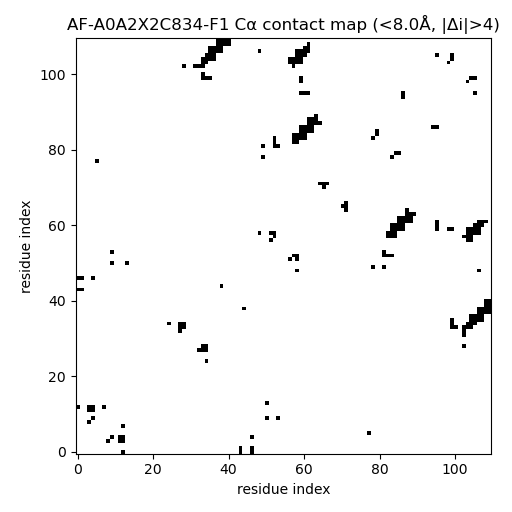M 654 N N . PHE A 1 82 ? -2.207 -8.471 -5.265 1.00 65.25 82 PHE A N 1
ATOM 655 C CA . PHE A 1 82 ? -2.675 -8.129 -3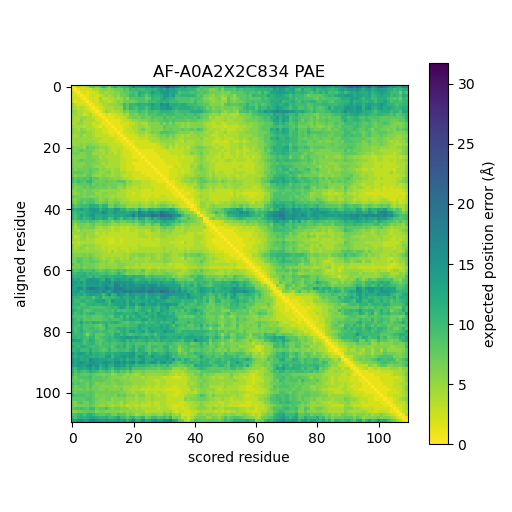.920 1.00 65.25 82 PHE A CA 1
ATOM 656 C C . PHE A 1 82 ? -3.854 -7.137 -3.905 1.00 65.25 82 PHE A C 1
ATOM 658 O O . PHE A 1 82 ? -4.311 -6.755 -2.833 1.00 65.25 82 PHE A O 1
ATOM 665 N N . GLY A 1 83 ? -4.382 -6.730 -5.067 1.00 64.38 83 GLY A N 1
ATOM 666 C CA . GLY A 1 83 ? -5.617 -5.941 -5.172 1.00 64.38 83 GLY A CA 1
ATOM 667 C C . GLY A 1 83 ? -5.469 -4.434 -4.927 1.00 64.38 83 GLY A C 1
ATOM 668 O O . GLY A 1 83 ? -6.465 -3.748 -4.687 1.00 64.38 83 GLY A O 1
ATOM 669 N N . GLY A 1 84 ? -4.246 -3.899 -4.978 1.00 69.50 84 GLY A N 1
ATOM 670 C CA . GLY A 1 84 ? -3.998 -2.458 -4.880 1.00 69.50 84 GLY A CA 1
ATOM 671 C C . GLY A 1 84 ? -4.336 -1.705 -6.174 1.00 69.50 84 GLY A C 1
ATOM 672 O O . GLY A 1 84 ? -4.134 -2.215 -7.275 1.00 69.50 84 GLY A O 1
ATOM 673 N N . ARG A 1 85 ? -4.819 -0.461 -6.058 1.00 74.94 85 ARG A N 1
ATOM 674 C CA . ARG A 1 85 ? -4.963 0.459 -7.199 1.00 74.94 85 ARG A CA 1
ATOM 675 C C . ARG A 1 85 ? -3.642 1.175 -7.459 1.00 74.94 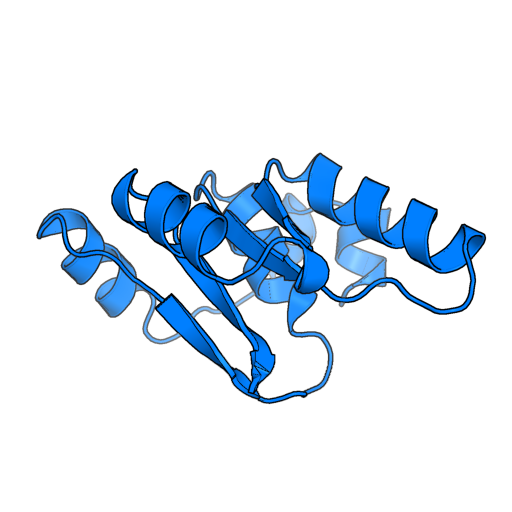85 ARG A C 1
ATOM 677 O O . ARG A 1 85 ? -3.116 1.866 -6.588 1.00 74.94 85 ARG A O 1
ATOM 684 N N . LEU A 1 86 ? -3.126 1.027 -8.672 1.00 73.88 86 LEU A N 1
ATOM 685 C CA . LEU A 1 86 ? -1.898 1.675 -9.115 1.00 73.88 86 LEU A CA 1
ATOM 686 C C . LEU A 1 86 ? -2.252 2.888 -9.972 1.00 73.88 86 LEU A C 1
ATOM 688 O O . LEU A 1 86 ? -2.997 2.776 -10.943 1.00 73.88 86 LEU A O 1
ATOM 692 N N . HIS A 1 87 ? -1.723 4.047 -9.601 1.00 76.31 87 HIS A N 1
ATOM 693 C CA . HIS A 1 87 ? -1.863 5.279 -10.366 1.00 76.31 87 HIS A CA 1
ATOM 694 C C . HIS A 1 87 ? -0.490 5.672 -10.908 1.00 76.31 87 HIS A C 1
ATOM 696 O O . HIS A 1 87 ? 0.454 5.842 -10.137 1.00 76.31 87 HIS A O 1
ATOM 702 N N . SER A 1 88 ? -0.357 5.804 -12.228 1.00 71.25 88 SER A N 1
ATOM 703 C CA . SER A 1 88 ? 0.885 6.311 -12.809 1.00 71.25 88 SER A CA 1
ATOM 704 C C . SER A 1 88 ? 1.092 7.762 -12.373 1.00 71.25 88 SER A C 1
ATOM 706 O O . SER A 1 88 ? 0.138 8.543 -12.290 1.00 71.25 88 SER A O 1
ATOM 708 N N . ARG A 1 89 ? 2.338 8.153 -12.085 1.00 70.25 89 ARG A N 1
ATOM 709 C CA . ARG A 1 89 ? 2.643 9.552 -11.737 1.00 70.25 89 ARG A CA 1
ATOM 710 C C . ARG A 1 89 ? 2.318 10.511 -12.883 1.00 70.25 89 ARG A C 1
ATOM 712 O O . ARG A 1 89 ? 1.925 11.647 -12.632 1.00 70.25 89 ARG A O 1
ATOM 719 N N . GLU A 1 90 ? 2.429 10.032 -14.116 1.00 67.50 90 GLU A N 1
ATOM 720 C CA . GLU A 1 90 ? 2.115 10.770 -15.343 1.00 67.50 90 GLU A CA 1
ATOM 721 C C . GLU A 1 90 ? 0.632 11.162 -15.437 1.00 67.50 90 GLU A C 1
ATOM 723 O O . GLU A 1 90 ? 0.314 12.238 -15.932 1.00 67.50 90 GLU A O 1
ATOM 728 N N . ALA A 1 91 ? -0.278 10.359 -14.870 1.00 69.69 91 ALA A N 1
ATOM 729 C CA . ALA A 1 91 ? -1.706 10.685 -14.784 1.00 69.69 91 ALA A CA 1
ATOM 730 C C . ALA A 1 91 ? -2.027 11.783 -13.742 1.00 69.69 91 ALA A C 1
ATOM 732 O O . ALA A 1 91 ? -3.183 12.192 -13.585 1.00 69.69 91 ALA A O 1
ATOM 733 N N . GLY A 1 92 ? -1.014 12.271 -13.020 1.00 73.19 92 GLY A N 1
ATOM 734 C CA . GLY A 1 92 ? -1.133 13.294 -11.989 1.00 73.19 92 GLY A CA 1
ATOM 735 C C . GLY A 1 92 ? -1.656 12.767 -10.648 1.00 73.19 92 GLY A C 1
ATOM 736 O O . GLY A 1 92 ? -2.045 11.613 -10.490 1.00 73.19 92 GLY A O 1
ATOM 737 N N . ILE A 1 93 ? -1.674 13.642 -9.638 1.00 80.81 93 ILE A N 1
ATOM 738 C CA . ILE A 1 93 ? -2.056 13.278 -8.259 1.00 80.81 93 ILE A CA 1
ATOM 739 C C . ILE A 1 93 ? -3.580 13.240 -8.032 1.00 80.81 93 ILE A C 1
ATOM 741 O O . ILE A 1 93 ? -4.058 12.656 -7.059 1.00 80.81 93 ILE A O 1
ATOM 745 N N . LYS A 1 94 ? -4.378 13.846 -8.924 1.00 83.25 94 LYS A N 1
ATOM 746 C CA . LYS A 1 94 ? -5.842 13.943 -8.759 1.00 83.25 94 LYS A CA 1
ATOM 747 C C . LYS A 1 94 ? -6.534 12.569 -8.697 1.00 83.25 94 LYS A C 1
ATOM 749 O O . LYS A 1 94 ? -7.325 12.374 -7.771 1.00 83.25 94 LYS A O 1
ATOM 754 N N . PRO A 1 95 ? -6.243 11.605 -9.598 1.00 82.25 95 PRO A N 1
ATOM 755 C CA . PRO A 1 95 ? -6.816 10.260 -9.514 1.00 82.25 95 PRO A CA 1
ATOM 756 C C . PRO A 1 95 ? -6.430 9.539 -8.217 1.00 82.25 95 PRO A C 1
ATOM 758 O O . PRO A 1 95 ? -7.269 8.888 -7.600 1.00 82.25 95 PRO A O 1
ATOM 761 N N . PHE A 1 96 ? -5.189 9.727 -7.757 1.00 83.19 96 PHE A N 1
ATOM 762 C CA . PHE A 1 96 ? -4.705 9.163 -6.499 1.00 83.19 96 PHE A CA 1
ATOM 763 C C . PHE A 1 96 ? -5.487 9.698 -5.290 1.00 83.19 96 PHE A C 1
ATOM 765 O O . PHE A 1 96 ? -6.021 8.914 -4.507 1.00 83.19 96 PHE A O 1
ATOM 772 N N . ILE A 1 97 ? -5.638 11.022 -5.170 1.00 84.06 97 ILE A N 1
ATOM 773 C CA . ILE A 1 97 ? -6.406 11.641 -4.076 1.00 84.06 97 ILE A CA 1
ATOM 774 C C . ILE A 1 97 ? -7.872 11.197 -4.120 1.00 84.06 97 ILE A C 1
ATOM 776 O O . ILE A 1 97 ? -8.463 10.940 -3.073 1.00 84.06 97 ILE A O 1
ATOM 780 N N . SER A 1 98 ? -8.465 11.079 -5.312 1.00 86.31 98 SER A N 1
ATOM 781 C CA . SER A 1 98 ? -9.837 10.579 -5.466 1.00 86.31 98 SER A CA 1
ATOM 782 C C . SER A 1 98 ? -9.992 9.166 -4.898 1.00 86.31 98 SER A C 1
ATOM 784 O O . SER A 1 98 ? -10.910 8.9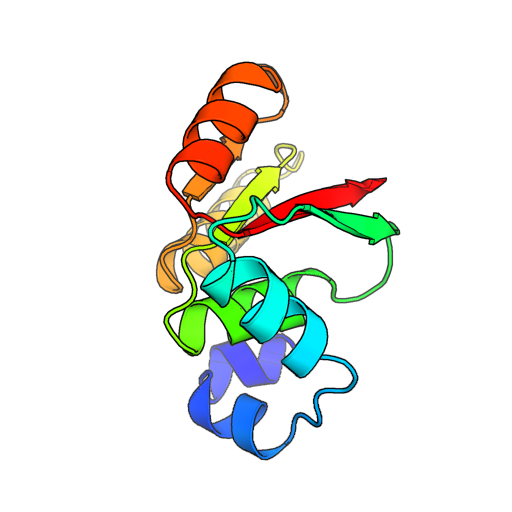18 -4.118 1.00 86.31 98 SER A O 1
ATOM 786 N N . THR A 1 99 ? -9.058 8.262 -5.203 1.00 85.00 99 THR A N 1
ATOM 787 C CA . THR A 1 99 ? -9.050 6.899 -4.657 1.00 85.00 99 THR A CA 1
ATOM 788 C C . THR A 1 99 ? -8.848 6.892 -3.141 1.00 85.00 99 THR A C 1
ATOM 790 O O . THR A 1 99 ? -9.565 6.185 -2.436 1.00 85.00 99 THR A O 1
ATOM 793 N N . VAL A 1 100 ? -7.940 7.716 -2.609 1.00 86.25 100 VAL A N 1
ATOM 794 C CA . VAL A 1 100 ? -7.732 7.842 -1.156 1.00 86.25 100 VAL A CA 1
ATOM 795 C C . VAL A 1 100 ? -9.012 8.310 -0.454 1.00 86.25 100 VAL A C 1
ATOM 797 O O . VAL A 1 100 ? -9.402 7.733 0.557 1.00 86.25 100 VAL A O 1
ATOM 800 N N . ARG A 1 101 ? -9.742 9.270 -1.040 1.00 86.06 101 ARG A N 1
ATOM 801 C CA . ARG A 1 101 ? -11.047 9.739 -0.534 1.00 86.06 101 ARG A CA 1
ATOM 802 C C . ARG A 1 101 ? -12.143 8.668 -0.543 1.00 86.06 101 ARG A C 1
ATOM 804 O O . ARG A 1 101 ? -13.139 8.838 0.149 1.00 86.06 101 ARG A O 1
ATOM 811 N N . GLN A 1 102 ? -11.976 7.580 -1.296 1.00 85.19 102 GLN A N 1
ATOM 812 C CA . GLN A 1 102 ? -12.872 6.413 -1.278 1.00 85.19 102 GLN A CA 1
ATOM 813 C C . GLN A 1 102 ? -12.515 5.414 -0.156 1.00 85.19 102 GLN A C 1
ATOM 815 O O . GLN A 1 102 ? -13.044 4.303 -0.133 1.00 85.19 102 GLN A O 1
ATOM 820 N N . GLY A 1 103 ? -11.609 5.780 0.759 1.00 82.56 103 GLY A N 1
ATOM 821 C CA . GLY A 1 103 ? -11.193 4.948 1.891 1.00 82.56 103 GLY A CA 1
ATOM 822 C C . GLY A 1 103 ? -10.026 4.007 1.587 1.00 82.56 103 GLY A C 1
ATOM 823 O O . GLY A 1 103 ? -9.810 3.044 2.325 1.00 82.56 103 GLY A O 1
ATOM 824 N N . PHE A 1 104 ? -9.284 4.257 0.504 1.00 85.56 104 PHE A N 1
ATOM 825 C CA . PHE A 1 104 ? -8.038 3.547 0.223 1.00 85.56 104 PHE A CA 1
ATOM 826 C C . PHE A 1 104 ? -6.890 4.170 1.022 1.00 85.56 104 PHE A C 1
ATOM 828 O O . PHE A 1 104 ? -6.786 5.389 1.147 1.00 85.56 104 PHE A O 1
ATOM 835 N N . LEU A 1 105 ? -5.995 3.325 1.519 1.00 85.50 105 LEU A N 1
ATOM 836 C CA . LEU A 1 105 ? -4.743 3.744 2.130 1.00 85.50 105 LEU A CA 1
ATOM 837 C C . LEU A 1 105 ? -3.763 4.156 1.029 1.00 85.50 105 LEU A C 1
ATOM 839 O O . LEU A 1 105 ? -3.354 3.327 0.214 1.00 85.50 105 LEU A O 1
ATOM 843 N N . GLY A 1 106 ? -3.411 5.438 0.990 1.00 85.12 106 GLY A N 1
ATOM 844 C CA . GLY A 1 106 ? -2.479 5.983 0.008 1.00 85.12 106 GLY A CA 1
ATOM 845 C C . GLY A 1 106 ? -1.026 5.730 0.401 1.00 85.12 106 GLY A C 1
ATOM 846 O O . GLY A 1 106 ? -0.683 5.869 1.568 1.00 85.12 106 GLY A O 1
ATOM 847 N N . VAL A 1 107 ? -0.159 5.422 -0.559 1.00 83.12 107 VAL A N 1
ATOM 848 C CA . VAL A 1 107 ? 1.299 5.365 -0.374 1.00 83.12 107 VAL A CA 1
ATOM 849 C C . VAL A 1 107 ? 1.959 6.321 -1.363 1.00 83.12 107 VAL A C 1
ATOM 851 O O . VAL A 1 107 ? 1.763 6.197 -2.576 1.00 83.12 107 VAL A O 1
ATOM 854 N N . LEU A 1 108 ? 2.726 7.274 -0.832 1.00 79.31 108 LEU A N 1
ATOM 855 C CA . LEU A 1 108 ? 3.558 8.198 -1.593 1.00 79.31 108 LEU A CA 1
ATOM 856 C C . LEU A 1 108 ? 5.028 7.979 -1.247 1.00 79.31 108 LEU A C 1
ATOM 858 O O . LEU A 1 108 ? 5.403 7.935 -0.075 1.00 79.31 108 LEU A O 1
ATOM 862 N N . PHE A 1 109 ? 5.841 7.886 -2.293 1.00 73.06 109 PHE A N 1
ATOM 863 C CA . PHE A 1 109 ? 7.292 7.826 -2.186 1.00 73.06 109 PHE A CA 1
ATOM 864 C C . PHE A 1 109 ? 7.848 9.252 -2.236 1.00 73.06 109 PHE A C 1
ATOM 866 O O . PHE A 1 109 ? 7.577 9.980 -3.197 1.00 73.06 109 PHE A O 1
ATOM 873 N N . THR A 1 110 ? 8.563 9.656 -1.182 1.00 59.53 110 THR A N 1
ATOM 874 C CA . THR A 1 110 ? 9.258 10.954 -1.082 1.00 59.53 110 THR A CA 1
ATOM 875 C C . THR A 1 110 ? 10.707 10.820 -1.485 1.00 59.53 110 THR A C 1
ATOM 877 O O . THR A 1 110 ? 11.385 9.950 -0.885 1.00 59.53 110 THR A O 1
#

Mean predicted aligned error: 6.98 Å

Solvent-accessible surface area (backbone atoms only — not comparable to full-atom values): 6408 Å² total; per-residue (Å²): 108,65,68,47,35,74,74,64,30,58,71,58,46,53,77,74,53,88,80,81,72,56,67,58,55,54,51,38,49,74,70,73,46,72,50,70,46,82,39,69,87,59,86,68,66,63,48,63,54,46,49,42,16,65,72,70,44,49,33,31,37,63,43,76,87,52,94,50,64,68,61,36,50,54,52,51,53,57,49,47,74,37,63,38,49,77,36,50,56,87,74,41,66,65,64,49,54,54,47,21,73,73,69,19,42,27,40,44,78,94